Protein AF-A0A3M2V1L2-F1 (afdb_monomer_lite)

Foldseek 3Di:
DQDPVNVVVVLVVVLCVCCVVVVDVGSCVPQPHCPCVVVVHDHPDDDDDDD

Sequence (51 aa):
MWSEKVMRQKLDYIHHNPVKRGYVDVGEHWRYSSARDYEGQRGLIDIQRWC

InterPro domains:
  IPR036515 Transposase IS200-like superfamily [G3DSA:3.30.70.1290] (1-50)

Organism: Pseudomonas syringae pv. maculicola (NCBI:txid59511)

pLDDT: mean 88.45, std 9.09, range [50.81, 95.25]

Radius of gyration: 11.48 Å; chains: 1; bounding box: 34×16×23 Å

Secondary structure (DSSP, 8-state):
---HHHHHHHHHHHHHHHHHTTS-SSGGG-TTSTHHHHTTSPPSS------

Structure (mmCIF, N/CA/C/O backbone):
data_AF-A0A3M2V1L2-F1
#
_entry.id   AF-A0A3M2V1L2-F1
#
loop_
_atom_site.group_PDB
_atom_site.id
_atom_site.type_symbol
_atom_site.label_atom_id
_atom_site.label_alt_id
_atom_site.label_comp_id
_atom_site.label_asym_id
_atom_site.label_entity_id
_atom_site.label_seq_id
_atom_site.pdbx_PDB_ins_code
_atom_site.Cartn_x
_atom_site.Cartn_y
_atom_site.Cartn_z
_atom_site.occupancy
_atom_site.B_iso_or_equiv
_atom_site.auth_seq_id
_atom_site.auth_comp_id
_atom_site.auth_asym_id
_atom_site.auth_atom_id
_atom_site.pdbx_PDB_model_num
ATOM 1 N N . MET A 1 1 ? 22.111 -7.198 -2.965 1.00 50.81 1 MET A N 1
ATOM 2 C CA . MET A 1 1 ? 22.064 -5.729 -2.811 1.00 50.81 1 MET A CA 1
ATOM 3 C C . MET A 1 1 ? 20.672 -5.273 -3.222 1.00 50.81 1 MET A C 1
ATOM 5 O O . MET A 1 1 ? 20.384 -5.208 -4.408 1.00 50.81 1 MET A O 1
ATOM 9 N N . TRP A 1 2 ? 19.776 -5.083 -2.257 1.00 66.44 2 TRP A N 1
ATOM 10 C CA . TRP A 1 2 ? 18.426 -4.582 -2.516 1.00 66.44 2 TRP A CA 1
ATOM 11 C C . TRP A 1 2 ? 18.487 -3.060 -2.445 1.00 66.44 2 TRP A C 1
ATOM 13 O O . TRP A 1 2 ? 18.807 -2.524 -1.389 1.00 66.44 2 TRP A O 1
ATOM 23 N N . SER A 1 3 ? 18.268 -2.367 -3.564 1.00 85.75 3 SER A N 1
ATOM 24 C CA . SER A 1 3 ? 18.159 -0.908 -3.524 1.00 85.75 3 SER A CA 1
ATOM 25 C C . SER A 1 3 ? 16.762 -0.515 -3.058 1.00 85.75 3 SER A C 1
ATOM 27 O O . SER A 1 3 ? 15.781 -1.211 -3.339 1.00 85.75 3 SER A O 1
ATOM 29 N N . GLU A 1 4 ? 16.659 0.621 -2.377 1.00 85.75 4 GLU A N 1
ATOM 30 C CA . GLU A 1 4 ? 15.380 1.176 -1.930 1.00 85.75 4 GLU A CA 1
ATOM 31 C C . GLU A 1 4 ? 14.369 1.276 -3.084 1.00 85.75 4 GLU A C 1
ATOM 33 O O . GLU A 1 4 ? 13.201 0.920 -2.938 1.00 85.75 4 GLU A O 1
ATOM 38 N N . LYS A 1 5 ? 14.842 1.654 -4.277 1.00 88.38 5 LYS A N 1
ATOM 39 C CA . LYS A 1 5 ? 14.035 1.716 -5.501 1.00 88.38 5 LYS A CA 1
ATOM 40 C C . LYS A 1 5 ? 13.395 0.370 -5.854 1.00 88.38 5 LYS A C 1
ATOM 42 O O . LYS A 1 5 ? 12.219 0.325 -6.206 1.00 88.38 5 LYS A O 1
ATOM 47 N N . VAL A 1 6 ? 14.154 -0.723 -5.761 1.00 89.50 6 VAL A N 1
ATOM 48 C CA . VAL A 1 6 ? 13.650 -2.076 -6.054 1.00 89.50 6 VAL A CA 1
ATOM 49 C C . VAL A 1 6 ? 12.606 -2.488 -5.018 1.00 89.50 6 VAL A C 1
ATOM 51 O O . VAL A 1 6 ? 11.590 -3.079 -5.376 1.00 89.50 6 VAL A O 1
ATOM 54 N N . MET A 1 7 ? 12.820 -2.147 -3.747 1.00 88.31 7 MET A N 1
ATOM 55 C CA . MET A 1 7 ? 11.844 -2.433 -2.697 1.00 88.31 7 MET A CA 1
ATOM 56 C C . MET A 1 7 ? 10.541 -1.662 -2.887 1.00 88.31 7 MET A C 1
ATOM 58 O O . MET A 1 7 ? 9.478 -2.271 -2.824 1.00 88.31 7 MET A O 1
ATOM 62 N N . ARG A 1 8 ? 10.616 -0.361 -3.190 1.00 88.94 8 ARG A N 1
ATOM 63 C CA . ARG A 1 8 ? 9.438 0.468 -3.488 1.00 88.94 8 ARG A CA 1
ATOM 64 C C . ARG A 1 8 ? 8.643 -0.099 -4.660 1.00 88.94 8 ARG A C 1
ATOM 66 O O . ARG A 1 8 ? 7.449 -0.321 -4.531 1.00 88.94 8 ARG A O 1
ATOM 73 N N . GLN A 1 9 ? 9.318 -0.490 -5.743 1.00 92.38 9 GLN A N 1
ATOM 74 C CA . GLN A 1 9 ? 8.656 -1.124 -6.886 1.00 92.38 9 GLN A CA 1
ATOM 75 C C . GLN A 1 9 ? 7.900 -2.411 -6.500 1.00 92.38 9 GLN A C 1
ATOM 77 O O . GLN A 1 9 ? 6.809 -2.678 -7.006 1.00 92.38 9 GLN A O 1
ATOM 82 N N . LYS A 1 10 ? 8.485 -3.246 -5.631 1.00 91.62 10 LYS A N 1
ATOM 83 C CA . LYS A 1 10 ? 7.832 -4.475 -5.154 1.00 91.62 10 LYS A CA 1
ATOM 84 C C . LYS A 1 10 ? 6.663 -4.169 -4.220 1.00 91.62 10 LYS A C 1
ATOM 86 O O . LYS A 1 10 ? 5.637 -4.838 -4.324 1.00 91.62 10 LYS A O 1
ATOM 91 N N . LEU A 1 11 ? 6.810 -3.168 -3.358 1.00 91.12 11 LEU A N 1
ATOM 92 C CA . LEU A 1 11 ? 5.762 -2.699 -2.461 1.00 91.12 11 LEU A CA 1
ATOM 93 C C . LEU A 1 11 ? 4.541 -2.218 -3.259 1.00 91.12 11 LEU A C 1
ATOM 95 O O . LEU A 1 11 ? 3.442 -2.733 -3.055 1.00 91.12 11 LEU A O 1
ATOM 99 N N . ASP A 1 12 ? 4.761 -1.353 -4.252 1.00 91.75 12 ASP A N 1
ATOM 100 C CA . ASP A 1 12 ? 3.707 -0.833 -5.128 1.00 91.75 12 ASP A CA 1
ATOM 101 C C . ASP A 1 12 ? 2.965 -1.966 -5.839 1.00 91.75 12 ASP A C 1
ATOM 103 O O . ASP A 1 12 ? 1.736 -1.962 -5.927 1.00 91.75 12 ASP A O 1
ATOM 107 N N . TYR A 1 13 ? 3.698 -2.973 -6.327 1.00 93.88 13 TYR A N 1
ATOM 108 C CA . TYR A 1 13 ? 3.095 -4.140 -6.965 1.00 93.88 13 TYR A CA 1
ATOM 109 C C . TYR A 1 13 ? 2.165 -4.906 -6.012 1.00 93.88 13 TYR A C 1
ATOM 111 O O . TYR A 1 13 ? 1.063 -5.290 -6.409 1.00 93.88 13 TYR A O 1
ATOM 119 N N . ILE A 1 14 ? 2.590 -5.121 -4.763 1.00 93.56 14 ILE A N 1
ATOM 120 C CA . ILE A 1 14 ? 1.806 -5.838 -3.749 1.00 93.56 14 ILE A CA 1
ATOM 121 C C . ILE A 1 14 ? 0.546 -5.045 -3.382 1.00 93.56 14 ILE A C 1
ATOM 123 O O . ILE A 1 14 ? -0.540 -5.625 -3.340 1.00 93.56 14 ILE A O 1
ATOM 127 N N . HIS A 1 15 ? 0.661 -3.728 -3.177 1.00 94.12 15 HIS A N 1
ATOM 128 C CA . HIS A 1 15 ? -0.470 -2.859 -2.826 1.00 94.12 15 HIS A CA 1
ATOM 129 C C . HIS A 1 15 ? -1.493 -2.710 -3.959 1.00 94.12 15 HIS A C 1
ATOM 131 O O . HIS A 1 15 ? -2.685 -2.582 -3.689 1.00 94.12 15 HIS A O 1
ATOM 137 N N . HIS A 1 16 ? -1.063 -2.813 -5.221 1.00 94.94 16 HIS A N 1
ATOM 138 C CA . HIS A 1 16 ? -1.956 -2.767 -6.385 1.00 94.94 16 HIS A CA 1
ATOM 139 C C . H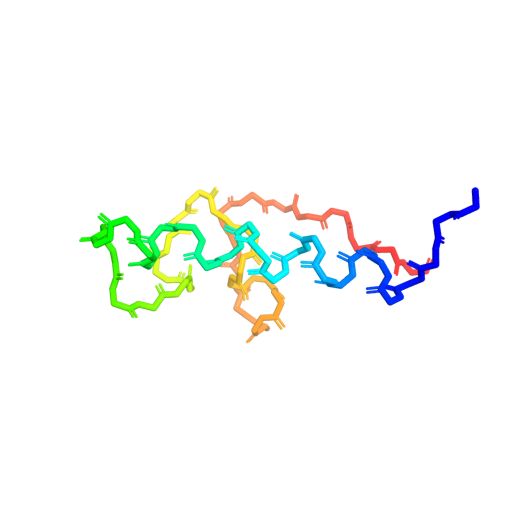IS A 1 16 ? -2.571 -4.117 -6.772 1.00 94.94 16 HIS A C 1
ATOM 141 O O . HIS A 1 16 ? -3.523 -4.149 -7.552 1.00 94.94 16 HIS A O 1
ATOM 147 N N . ASN A 1 17 ? -2.060 -5.243 -6.269 1.00 95.00 17 ASN A N 1
ATOM 148 C CA . ASN A 1 17 ? -2.612 -6.563 -6.578 1.00 95.00 17 ASN A CA 1
ATOM 149 C C . ASN A 1 17 ? -4.126 -6.699 -6.284 1.00 95.00 17 ASN A C 1
ATOM 151 O O . ASN A 1 17 ? -4.840 -7.181 -7.165 1.00 95.00 17 ASN A O 1
ATOM 155 N N . PRO A 1 18 ? -4.658 -6.269 -5.120 1.00 94.31 18 PRO A N 1
ATOM 156 C CA . PRO A 1 18 ? -6.092 -6.385 -4.849 1.00 94.31 18 PRO A CA 1
ATOM 157 C C . PRO A 1 18 ? -6.948 -5.485 -5.759 1.00 94.31 18 PRO A C 1
ATOM 159 O O . PRO A 1 18 ? -8.061 -5.877 -6.108 1.00 94.31 18 PRO A O 1
ATOM 162 N N . VAL A 1 19 ? -6.404 -4.354 -6.228 1.00 95.25 19 VAL A N 1
ATOM 163 C CA . VAL A 1 19 ? -7.060 -3.469 -7.210 1.00 95.25 19 VAL A CA 1
ATOM 164 C C . VAL A 1 19 ? -7.098 -4.120 -8.590 1.00 95.25 19 VAL A C 1
ATOM 166 O O . VAL A 1 19 ? -8.154 -4.245 -9.198 1.00 95.25 19 VAL A O 1
ATOM 169 N N . LYS A 1 20 ? -5.959 -4.632 -9.073 1.00 95.06 20 LYS A N 1
ATOM 170 C CA . LYS A 1 20 ? -5.875 -5.324 -10.373 1.00 95.06 20 LYS A CA 1
ATOM 171 C C . LYS A 1 20 ? -6.753 -6.571 -10.445 1.00 95.06 20 LYS A C 1
ATOM 173 O O . LYS A 1 20 ? -7.163 -6.972 -11.529 1.00 95.06 20 LYS A O 1
ATOM 178 N N . ARG A 1 21 ? -7.007 -7.204 -9.299 1.00 95.00 21 ARG A N 1
ATOM 179 C CA . ARG A 1 21 ? -7.912 -8.352 -9.170 1.00 95.00 21 ARG A CA 1
ATOM 180 C C . ARG A 1 21 ? -9.388 -7.955 -9.068 1.00 95.00 21 ARG A C 1
ATOM 182 O O . ARG A 1 21 ? -10.225 -8.846 -9.130 1.00 95.00 21 ARG A O 1
ATOM 189 N N . GLY A 1 22 ? -9.698 -6.665 -8.925 1.00 94.38 22 GLY A N 1
ATOM 190 C CA . GLY A 1 22 ? -11.063 -6.153 -8.799 1.00 94.38 22 GLY A CA 1
ATOM 191 C C . GLY A 1 22 ? -11.702 -6.407 -7.434 1.00 94.38 22 GLY A C 1
ATOM 192 O O . GLY A 1 22 ? -12.922 -6.388 -7.329 1.00 94.38 22 GLY A O 1
ATOM 193 N N . TYR A 1 23 ? -10.911 -6.682 -6.390 1.00 93.94 23 TYR A N 1
ATOM 194 C CA . TYR A 1 23 ? -11.463 -6.897 -5.050 1.00 93.94 23 TYR A CA 1
ATOM 195 C C . TYR A 1 23 ? -11.769 -5.592 -4.313 1.00 93.94 23 TYR A C 1
ATOM 197 O O . TYR A 1 23 ? -12.633 -5.569 -3.440 1.00 93.94 23 TYR A O 1
ATOM 205 N N . VAL A 1 24 ? -11.026 -4.530 -4.624 1.00 94.44 24 VAL A N 1
ATOM 206 C CA . VAL A 1 24 ? -11.163 -3.197 -4.027 1.00 94.44 24 VAL A CA 1
ATOM 207 C C . VAL A 1 24 ? -10.872 -2.134 -5.077 1.00 94.44 24 VAL A C 1
ATOM 209 O O . VAL A 1 24 ? -10.049 -2.358 -5.964 1.00 94.44 24 VAL A O 1
ATOM 212 N N . ASP A 1 25 ? -11.486 -0.962 -4.935 1.00 92.75 25 ASP A N 1
ATOM 213 C CA . ASP A 1 25 ? -11.245 0.173 -5.836 1.00 92.75 25 ASP A CA 1
ATOM 214 C C . ASP A 1 25 ? -9.887 0.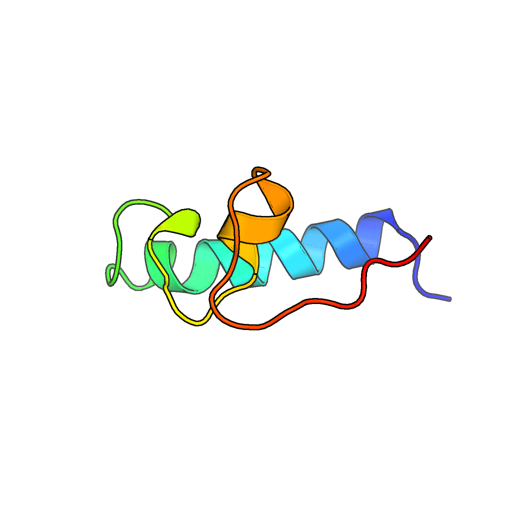847 -5.581 1.00 92.75 25 ASP A C 1
ATOM 216 O O . ASP A 1 25 ? -9.256 1.361 -6.502 1.00 92.75 25 ASP A O 1
ATOM 220 N N . VAL A 1 26 ? -9.406 0.812 -4.331 1.00 92.56 26 VAL A N 1
ATOM 221 C CA . VAL A 1 26 ? -8.120 1.395 -3.912 1.00 92.56 26 VAL A CA 1
ATOM 222 C C . VAL A 1 26 ? -7.347 0.439 -3.003 1.00 92.56 26 VAL A C 1
ATOM 224 O O . VAL A 1 26 ? -7.932 -0.270 -2.181 1.00 92.56 26 VAL A O 1
ATOM 227 N N . GLY A 1 27 ? -6.016 0.413 -3.136 1.00 91.44 27 GLY A N 1
ATOM 228 C CA . GLY A 1 27 ? -5.143 -0.535 -2.426 1.00 91.44 27 GLY A CA 1
ATOM 229 C C . GLY A 1 27 ? -5.211 -0.421 -0.899 1.00 91.44 27 GLY A C 1
ATOM 230 O O . GLY A 1 27 ? -5.112 -1.428 -0.198 1.00 91.44 27 GLY A O 1
ATOM 231 N N . GLU A 1 28 ? -5.464 0.783 -0.381 1.00 91.69 28 GLU A N 1
ATOM 232 C CA . GLU A 1 28 ? -5.657 1.064 1.047 1.00 91.69 28 GLU A CA 1
ATOM 233 C C . GLU A 1 28 ? -6.868 0.350 1.656 1.00 91.69 28 GLU A C 1
ATOM 235 O O . GLU A 1 28 ? -6.865 0.016 2.838 1.00 91.69 28 GLU A O 1
ATOM 240 N N . HIS A 1 29 ? -7.913 0.073 0.875 1.00 93.56 29 HIS A N 1
ATOM 241 C CA . HIS A 1 29 ? -9.092 -0.626 1.391 1.00 93.56 29 HIS A CA 1
ATOM 242 C C . HIS A 1 29 ? -8.816 -2.110 1.662 1.00 93.56 29 HIS A C 1
ATOM 244 O O . HIS A 1 29 ? -9.602 -2.779 2.338 1.00 93.56 29 HIS A O 1
ATOM 250 N N . TRP A 1 30 ? -7.687 -2.642 1.187 1.00 93.94 30 TRP A N 1
ATOM 251 C CA . TRP A 1 30 ? -7.295 -4.007 1.487 1.00 93.94 30 TRP A CA 1
ATOM 252 C C . TRP A 1 30 ? -6.830 -4.137 2.940 1.00 93.94 30 TRP A C 1
ATOM 254 O O . TRP A 1 30 ? -5.683 -3.863 3.287 1.00 93.94 30 TRP A O 1
ATOM 264 N N . ARG A 1 31 ? -7.737 -4.605 3.802 1.00 89.69 31 ARG A N 1
ATOM 265 C CA . ARG A 1 31 ? -7.544 -4.680 5.260 1.00 89.69 31 ARG A CA 1
ATOM 266 C C . ARG A 1 31 ? -6.293 -5.450 5.702 1.00 89.69 31 ARG A C 1
ATOM 268 O O . ARG A 1 31 ? -5.728 -5.127 6.742 1.00 89.69 31 ARG A O 1
ATOM 275 N N . TYR A 1 32 ? -5.877 -6.452 4.931 1.00 90.81 32 TYR A N 1
ATOM 276 C CA . TYR A 1 32 ? -4.705 -7.289 5.213 1.00 90.81 32 TYR A CA 1
ATOM 277 C C . TYR A 1 32 ? -3.484 -6.883 4.375 1.00 90.81 32 TYR A C 1
ATOM 279 O O . TYR A 1 32 ? -2.712 -7.729 3.932 1.00 90.81 32 TYR A O 1
ATOM 287 N N . SER A 1 33 ? -3.338 -5.588 4.100 1.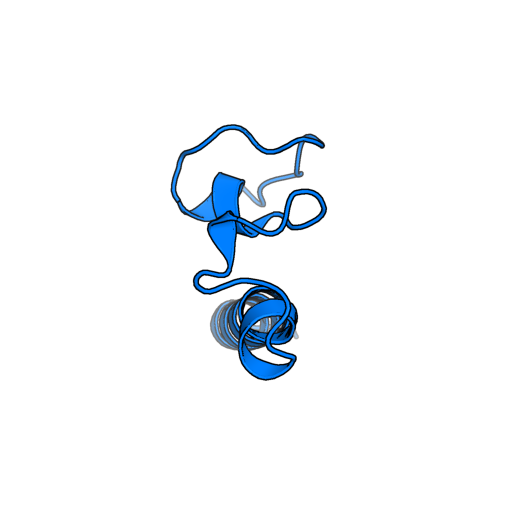00 90.88 33 SER A N 1
ATOM 288 C CA . SER A 1 33 ? -2.182 -4.993 3.429 1.00 90.88 33 SER A CA 1
ATOM 289 C C . SER A 1 33 ? -1.652 -3.836 4.265 1.00 90.88 33 SER A C 1
ATOM 291 O O . SER A 1 33 ? -2.411 -3.143 4.939 1.00 90.88 33 SER A O 1
ATOM 293 N N . SER A 1 34 ? -0.346 -3.602 4.159 1.00 92.31 34 SER A N 1
ATOM 294 C CA . SER A 1 34 ?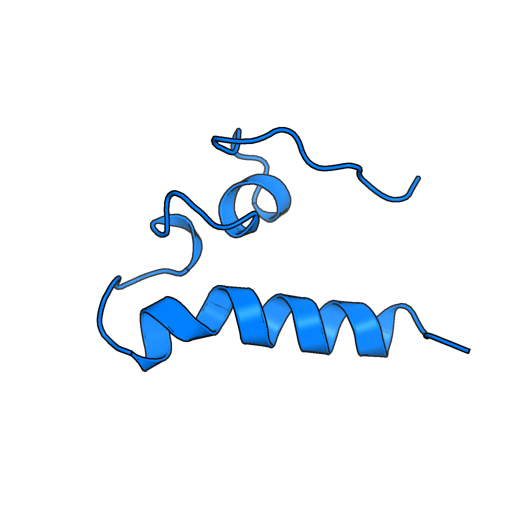 0.323 -2.439 4.736 1.00 92.31 34 SER A CA 1
ATOM 295 C C . SER A 1 34 ? 0.076 -1.142 3.961 1.00 92.31 34 SER A C 1
ATOM 297 O O . SER A 1 34 ? 0.584 -0.107 4.365 1.00 92.31 34 SER A O 1
ATOM 299 N N . ALA A 1 35 ? -0.681 -1.160 2.856 1.00 92.31 35 ALA A N 1
ATOM 300 C CA . ALA A 1 35 ? -0.949 0.024 2.026 1.00 92.31 35 ALA A CA 1
ATOM 301 C C . ALA A 1 35 ? -1.396 1.236 2.860 1.00 92.31 35 ALA A C 1
ATOM 303 O O . ALA A 1 35 ? -0.876 2.333 2.698 1.00 92.31 35 ALA A O 1
ATOM 304 N N . ARG A 1 36 ? -2.269 1.002 3.845 1.00 91.94 36 ARG A N 1
ATOM 305 C CA . ARG A 1 36 ? -2.755 2.025 4.782 1.00 91.94 36 ARG A CA 1
ATOM 306 C C . ARG A 1 36 ? -1.636 2.656 5.605 1.00 91.94 36 ARG A C 1
ATOM 308 O O . ARG A 1 36 ? -1.616 3.869 5.775 1.00 91.94 36 ARG A O 1
ATOM 315 N N . ASP A 1 37 ? -0.692 1.847 6.079 1.00 92.38 37 ASP A N 1
ATOM 316 C CA . ASP A 1 37 ? 0.445 2.315 6.870 1.00 92.38 37 ASP A CA 1
ATOM 317 C C . ASP A 1 37 ? 1.368 3.238 6.069 1.00 92.38 37 ASP A C 1
ATOM 319 O O . ASP A 1 37 ? 1.963 4.161 6.634 1.00 92.38 37 ASP A O 1
ATOM 323 N N . TYR A 1 38 ? 1.502 3.020 4.761 1.00 88.12 38 TYR A N 1
ATOM 324 C CA . TYR A 1 38 ? 2.285 3.904 3.894 1.00 88.12 38 TYR A CA 1
ATOM 325 C C . TYR A 1 38 ? 1.557 5.219 3.578 1.00 88.12 38 TYR A C 1
ATOM 327 O O . TYR A 1 38 ? 2.224 6.228 3.377 1.00 88.12 38 TYR A O 1
ATOM 335 N N . GLU A 1 39 ? 0.228 5.234 3.683 1.00 88.50 39 GLU A N 1
ATOM 336 C CA . GLU A 1 39 ? -0.638 6.417 3.542 1.00 88.50 39 GLU A CA 1
ATOM 337 C C . GLU A 1 39 ? -0.880 7.146 4.879 1.00 88.50 39 GLU A C 1
ATOM 339 O O . GLU A 1 39 ? -1.762 7.993 5.012 1.00 88.50 39 GLU A O 1
ATOM 344 N N . GLY A 1 40 ? -0.109 6.804 5.919 1.00 87.56 40 GLY A N 1
ATOM 345 C CA . GLY A 1 40 ? -0.201 7.429 7.243 1.00 87.56 40 GLY A CA 1
ATOM 346 C C . GLY A 1 40 ? -1.425 7.009 8.064 1.00 87.56 40 GLY A C 1
ATOM 347 O O . GLY A 1 40 ? -1.630 7.514 9.168 1.00 87.56 40 GLY A O 1
ATOM 348 N N . GLN A 1 41 ? -2.225 6.065 7.569 1.00 88.50 41 GLN A N 1
ATOM 349 C CA . GLN A 1 41 ? -3.323 5.459 8.313 1.00 88.50 41 GLN A CA 1
ATOM 350 C C . GLN A 1 41 ? -2.817 4.291 9.163 1.00 88.50 41 GLN A C 1
ATOM 352 O O . GLN A 1 41 ? -1.822 3.645 8.849 1.00 88.50 41 GLN A O 1
ATOM 357 N N . ARG A 1 42 ? -3.533 3.968 10.242 1.00 88.62 42 ARG A N 1
ATOM 358 C CA . ARG A 1 42 ? -3.204 2.800 11.065 1.00 88.62 42 ARG A CA 1
ATOM 359 C C . ARG A 1 42 ? -3.640 1.508 10.365 1.00 88.62 42 ARG A C 1
ATOM 361 O O . ARG A 1 42 ? -4.839 1.300 10.148 1.00 88.62 42 ARG A O 1
ATOM 368 N N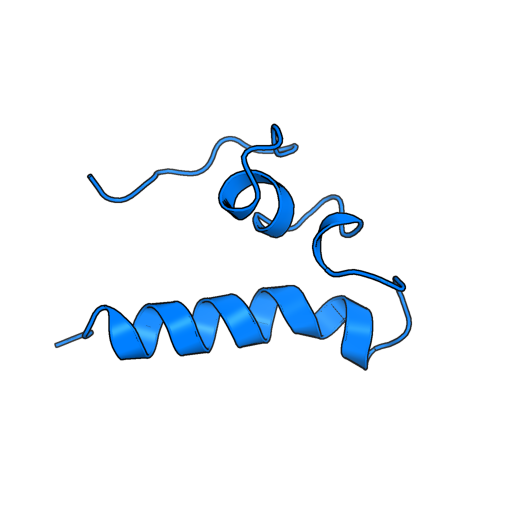 . GLY A 1 43 ? -2.679 0.644 10.042 1.00 88.62 43 GLY A N 1
ATOM 369 C CA . GLY A 1 43 ? -2.925 -0.713 9.568 1.00 88.62 43 GLY A CA 1
ATOM 370 C C . GLY A 1 43 ? -3.540 -1.623 10.633 1.00 88.62 43 GLY A C 1
ATOM 371 O O . GLY A 1 43 ? -3.604 -1.295 11.818 1.00 88.62 43 GLY A O 1
ATOM 372 N N . LEU A 1 44 ? -4.021 -2.793 10.202 1.00 89.81 44 LEU A N 1
ATOM 373 C CA . LEU A 1 44 ? -4.536 -3.818 11.118 1.00 89.81 44 LEU A CA 1
ATOM 374 C C . LEU A 1 44 ? -3.414 -4.496 11.919 1.00 89.81 44 LEU A C 1
ATOM 376 O O . LEU A 1 44 ? -3.641 -4.929 13.045 1.00 89.81 44 LEU A O 1
ATOM 380 N N . ILE A 1 45 ? -2.236 -4.623 11.311 1.00 89.25 45 ILE A N 1
ATOM 381 C CA . ILE A 1 45 ? -1.061 -5.287 11.870 1.00 89.25 45 ILE A CA 1
ATOM 382 C C . ILE A 1 45 ? 0.065 -4.264 11.855 1.00 89.25 45 ILE A C 1
ATOM 384 O O . ILE A 1 45 ? 0.298 -3.636 10.823 1.00 89.25 45 ILE A O 1
ATOM 388 N N . ASP A 1 46 ? 0.756 -4.113 12.981 1.00 88.81 46 ASP A N 1
ATOM 389 C CA . ASP A 1 46 ? 1.886 -3.197 13.070 1.00 88.81 46 ASP A CA 1
ATOM 390 C C . ASP A 1 46 ? 3.009 -3.656 12.132 1.00 88.81 46 ASP A C 1
ATOM 392 O O . ASP A 1 46 ? 3.416 -4.822 12.129 1.00 88.81 46 ASP A O 1
ATOM 396 N N . ILE A 1 47 ? 3.514 -2.725 11.324 1.00 87.38 47 ILE A N 1
ATOM 397 C CA . ILE A 1 47 ? 4.622 -2.987 10.410 1.00 87.38 47 ILE A CA 1
ATOM 398 C C . ILE A 1 47 ? 5.936 -2.487 11.000 1.00 87.38 47 ILE A C 1
ATOM 400 O O . ILE A 1 47 ? 6.020 -1.388 11.554 1.00 87.38 47 ILE A O 1
ATOM 404 N N . GLN A 1 48 ? 7.000 -3.267 10.821 1.00 84.69 48 GLN A N 1
ATOM 405 C CA . GLN A 1 48 ? 8.345 -2.775 11.080 1.00 84.69 48 GLN A CA 1
ATOM 406 C C . GLN A 1 48 ? 8.738 -1.820 9.954 1.00 84.69 48 GLN A C 1
ATOM 408 O O . GLN A 1 48 ? 9.056 -2.240 8.839 1.00 84.69 48 GLN A O 1
ATOM 413 N N . ARG A 1 49 ? 8.727 -0.522 10.253 1.00 75.12 49 ARG A N 1
ATOM 414 C CA . ARG A 1 49 ? 9.325 0.475 9.368 1.00 75.12 49 ARG A CA 1
ATOM 415 C C . ARG A 1 49 ? 10.838 0.351 9.459 1.00 75.12 49 ARG A C 1
ATOM 417 O O . ARG A 1 49 ? 11.391 0.161 10.540 1.00 75.12 49 ARG A O 1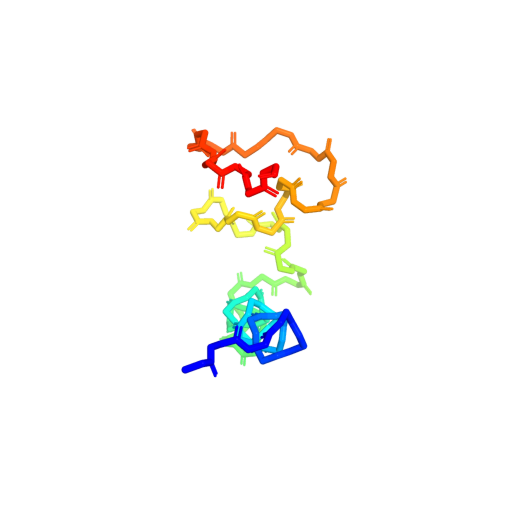
ATOM 424 N N . TRP A 1 50 ? 11.493 0.411 8.311 1.00 68.81 50 TRP A N 1
ATOM 425 C CA . TRP A 1 50 ? 12.945 0.456 8.261 1.00 68.81 50 TRP A CA 1
ATOM 426 C C . TRP A 1 50 ? 13.320 1.911 8.528 1.00 68.81 50 TRP A C 1
ATOM 428 O O . TRP A 1 50 ? 13.141 2.755 7.651 1.00 68.81 50 TRP A O 1
ATOM 438 N N . CYS A 1 51 ? 13.693 2.202 9.773 1.00 56.03 51 CYS A N 1
ATOM 439 C CA . CYS A 1 51 ? 14.408 3.426 10.114 1.00 56.03 51 CYS A CA 1
ATOM 440 C C . CYS A 1 51 ? 15.880 3.273 9.731 1.00 56.03 51 CYS A C 1
ATOM 442 O O . CYS A 1 51 ? 16.409 2.149 9.909 1.00 56.03 51 CYS A O 1
#